Protein AF-A0A965AD24-F1 (afdb_monomer_lite)

Radius of gyration: 16.09 Å; chains: 1; bounding box: 27×26×57 Å

pLDDT: mean 87.92, std 7.26, range [56.5, 95.81]

Foldseek 3Di:
DKKKWKKWWFDPDADPVRGGDTDIDIDIDDDPDPVRSVVVVCVVCVPPPTDMDTDDIGDDPDDDDDDPVNDDPPDD

Structure (mmCIF, N/CA/C/O backbone):
data_AF-A0A965AD24-F1
#
_entry.id   AF-A0A965AD24-F1
#
loop_
_atom_site.group_PDB
_atom_site.id
_atom_site.type_symbol
_atom_site.label_atom_id
_atom_site.label_alt_id
_atom_site.label_comp_id
_atom_site.label_asym_id
_atom_site.label_entity_id
_atom_site.label_se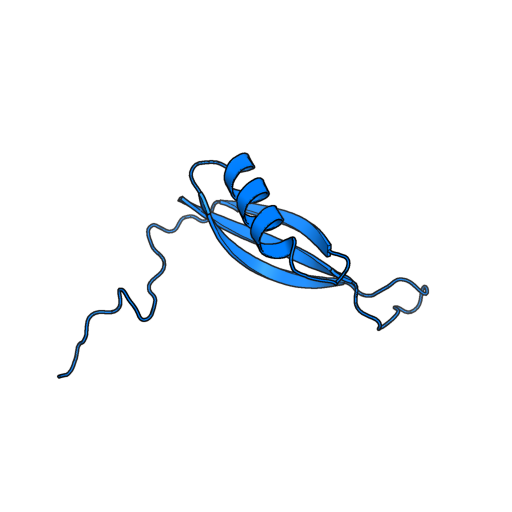q_id
_atom_site.pdbx_PDB_ins_code
_atom_site.Cartn_x
_atom_site.Cartn_y
_atom_site.Cartn_z
_atom_site.occupancy
_atom_site.B_iso_or_equiv
_atom_site.auth_seq_id
_atom_site.auth_comp_id
_atom_site.auth_asym_id
_atom_site.auth_atom_id
_atom_site.pdbx_PDB_model_num
ATOM 1 N N . MET A 1 1 ? -7.465 3.501 9.765 1.00 89.69 1 MET A N 1
ATOM 2 C CA . MET A 1 1 ? -7.981 2.338 8.990 1.00 89.69 1 MET A CA 1
ATOM 3 C C . MET A 1 1 ? -6.831 1.736 8.197 1.00 89.69 1 MET A C 1
ATOM 5 O O . MET A 1 1 ? -5.864 2.443 7.951 1.00 89.69 1 MET A O 1
ATOM 9 N N . HIS A 1 2 ? -6.916 0.472 7.777 1.00 93.12 2 HIS A N 1
ATOM 10 C CA . HIS A 1 2 ? -5.831 -0.177 7.034 1.00 93.12 2 HIS A CA 1
ATOM 11 C C . HIS A 1 2 ? -6.139 -0.256 5.538 1.00 93.12 2 HIS A C 1
ATOM 13 O O . HIS A 1 2 ? -7.214 -0.708 5.140 1.00 93.12 2 HIS A O 1
ATOM 19 N N . TYR A 1 3 ? -5.181 0.153 4.711 1.00 95.00 3 TYR A N 1
ATOM 20 C CA . TYR A 1 3 ? -5.251 0.088 3.256 1.00 95.00 3 TYR A CA 1
ATOM 21 C C . TYR A 1 3 ? -4.111 -0.765 2.710 1.00 95.00 3 TYR A C 1
ATOM 23 O O . TYR A 1 3 ? -2.954 -0.592 3.084 1.00 95.00 3 TYR A O 1
ATOM 31 N N . LEU A 1 4 ? -4.433 -1.666 1.788 1.00 95.56 4 LEU A N 1
ATOM 32 C CA . LEU A 1 4 ? -3.460 -2.410 1.006 1.00 95.56 4 LEU A CA 1
ATOM 33 C C . LEU A 1 4 ? -3.127 -1.612 -0.255 1.00 95.56 4 LEU A C 1
ATOM 35 O O . LEU A 1 4 ? -3.964 -1.475 -1.150 1.00 95.56 4 LEU A O 1
ATOM 39 N N . VAL A 1 5 ? -1.897 -1.121 -0.340 1.00 95.31 5 VAL A N 1
ATOM 40 C CA . VAL A 1 5 ? -1.366 -0.405 -1.501 1.00 95.31 5 VAL A CA 1
ATOM 41 C C . VAL A 1 5 ? -0.504 -1.359 -2.318 1.00 95.31 5 VAL A C 1
ATOM 43 O O . VAL A 1 5 ? 0.487 -1.894 -1.827 1.00 95.31 5 VAL A O 1
ATOM 46 N N . THR A 1 6 ? -0.868 -1.580 -3.577 1.00 95.81 6 THR A N 1
ATOM 47 C CA . THR A 1 6 ? -0.072 -2.359 -4.532 1.00 95.81 6 THR A CA 1
ATOM 48 C C . THR A 1 6 ? 0.708 -1.412 -5.429 1.00 95.81 6 THR A C 1
ATOM 50 O O . THR A 1 6 ? 0.115 -0.588 -6.123 1.00 95.81 6 THR A O 1
ATOM 53 N N . VAL A 1 7 ? 2.027 -1.559 -5.450 1.00 93.44 7 VAL A N 1
ATOM 54 C CA . VAL A 1 7 ? 2.947 -0.745 -6.249 1.00 93.44 7 VAL A CA 1
ATOM 55 C C . VAL A 1 7 ? 3.666 -1.646 -7.241 1.00 93.44 7 VAL A C 1
ATOM 57 O O . VAL A 1 7 ? 4.173 -2.703 -6.870 1.00 93.44 7 VAL A O 1
ATOM 60 N N . GLY A 1 8 ? 3.696 -1.243 -8.506 1.00 92.00 8 GLY A N 1
ATOM 61 C CA . GLY A 1 8 ? 4.529 -1.856 -9.532 1.00 92.00 8 GLY A CA 1
ATOM 62 C C . GLY A 1 8 ? 5.853 -1.121 -9.628 1.00 92.00 8 GLY A C 1
ATOM 63 O O . GLY A 1 8 ? 5.850 0.082 -9.860 1.00 92.00 8 GLY A O 1
ATOM 64 N N . TYR A 1 9 ? 6.956 -1.839 -9.462 1.00 90.69 9 TYR A N 1
ATOM 65 C CA . TYR A 1 9 ? 8.306 -1.351 -9.717 1.00 90.69 9 TYR A CA 1
ATOM 66 C C . TYR A 1 9 ? 8.799 -1.887 -11.050 1.00 90.69 9 TYR A C 1
ATOM 68 O O . TYR A 1 9 ? 8.671 -3.085 -11.311 1.00 90.69 9 TYR A O 1
ATOM 76 N N . GLU A 1 10 ? 9.372 -1.026 -11.879 1.00 88.44 10 GLU A N 1
ATOM 77 C CA . GLU A 1 10 ? 10.058 -1.475 -13.086 1.00 88.44 10 GLU A CA 1
ATOM 78 C C . GLU A 1 10 ? 11.312 -2.267 -12.713 1.00 88.44 10 GLU A C 1
ATOM 80 O O . GLU A 1 10 ? 12.028 -1.942 -11.763 1.00 88.44 10 GLU A O 1
ATOM 85 N N . THR A 1 11 ? 11.562 -3.339 -13.458 1.00 84.88 11 THR A N 1
ATOM 86 C CA . THR A 1 11 ? 12.770 -4.152 -13.328 1.00 84.88 11 THR A CA 1
ATOM 87 C C . THR A 1 11 ? 13.587 -4.074 -14.606 1.00 84.88 11 THR A C 1
ATOM 89 O O . THR A 1 11 ? 13.040 -3.883 -15.690 1.00 84.88 11 THR A O 1
ATOM 92 N N . GLU A 1 12 ? 14.895 -4.287 -14.486 1.00 79.62 12 GLU A N 1
ATOM 93 C CA . GLU A 1 12 ? 15.820 -4.327 -15.629 1.00 79.62 12 GLU A CA 1
ATOM 94 C C . GLU A 1 12 ? 15.549 -5.513 -16.573 1.00 79.62 12 GLU A C 1
ATOM 96 O O . GLU A 1 12 ? 15.996 -5.531 -17.718 1.00 79.62 12 GLU A O 1
ATOM 101 N N . ASN A 1 13 ? 14.782 -6.507 -16.113 1.00 80.00 13 ASN A N 1
ATOM 102 C CA . ASN A 1 13 ? 14.377 -7.640 -16.928 1.00 80.00 13 ASN A CA 1
ATOM 103 C C . ASN A 1 13 ? 13.261 -7.233 -17.890 1.00 80.00 13 ASN A C 1
ATOM 105 O O . ASN A 1 13 ? 12.140 -6.934 -17.470 1.00 80.00 13 ASN A O 1
ATOM 109 N N . LEU A 1 14 ? 13.549 -7.311 -19.185 1.00 83.75 14 LEU A N 1
ATOM 110 C CA . LEU A 1 14 ? 12.568 -7.067 -20.235 1.00 83.75 14 LEU A CA 1
ATOM 111 C C . LEU A 1 14 ? 11.697 -8.309 -20.481 1.00 83.75 14 LEU A C 1
ATOM 113 O O . LEU A 1 14 ? 12.124 -9.460 -20.340 1.00 83.75 14 LEU A O 1
ATOM 117 N N . ASP A 1 15 ? 10.434 -8.087 -20.823 1.00 80.50 15 ASP A N 1
ATOM 118 C CA . ASP A 1 15 ? 9.547 -9.123 -21.334 1.00 80.50 15 ASP A CA 1
ATOM 119 C C . ASP A 1 15 ? 9.848 -9.450 -22.812 1.00 80.50 15 ASP A C 1
ATOM 121 O O . ASP A 1 15 ? 10.737 -8.876 -23.439 1.00 80.50 15 ASP A O 1
ATOM 125 N N . ARG A 1 16 ? 9.108 -10.406 -23.390 1.00 81.81 16 ARG A N 1
ATOM 126 C CA . ARG A 1 16 ? 9.278 -10.796 -24.804 1.00 81.81 16 ARG A CA 1
ATOM 127 C C . ARG A 1 16 ? 8.984 -9.661 -25.794 1.00 81.81 16 ARG A C 1
ATOM 129 O O . ARG A 1 16 ? 9.388 -9.769 -26.946 1.00 81.81 16 ARG A O 1
ATOM 136 N N . ASN A 1 17 ? 8.301 -8.609 -25.351 1.00 83.88 17 ASN A N 1
ATOM 137 C CA . ASN A 1 17 ? 7.913 -7.454 -26.150 1.00 83.88 17 ASN A CA 1
ATOM 138 C C . ASN A 1 17 ? 8.846 -6.251 -25.910 1.00 83.88 17 ASN A C 1
ATOM 140 O O . ASN A 1 17 ? 8.585 -5.176 -26.441 1.00 83.88 17 ASN A O 1
ATOM 144 N N . GLY A 1 18 ? 9.921 -6.421 -25.127 1.00 78.75 18 GLY A N 1
ATOM 145 C CA . GLY A 1 18 ? 10.885 -5.366 -24.815 1.00 78.75 18 GLY A CA 1
ATOM 146 C C . GLY A 1 18 ? 10.434 -4.389 -23.727 1.00 78.75 18 GLY A C 1
ATOM 147 O O . GLY A 1 18 ? 11.109 -3.384 -23.524 1.00 78.75 18 G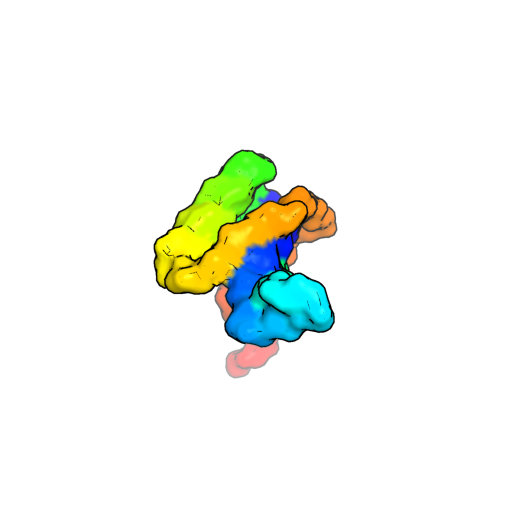LY A O 1
ATOM 148 N N . ASN A 1 19 ? 9.334 -4.657 -23.015 1.00 81.06 19 ASN A N 1
ATOM 149 C CA . ASN A 1 19 ? 8.883 -3.803 -21.915 1.00 81.06 19 ASN A CA 1
ATOM 150 C C . ASN A 1 19 ? 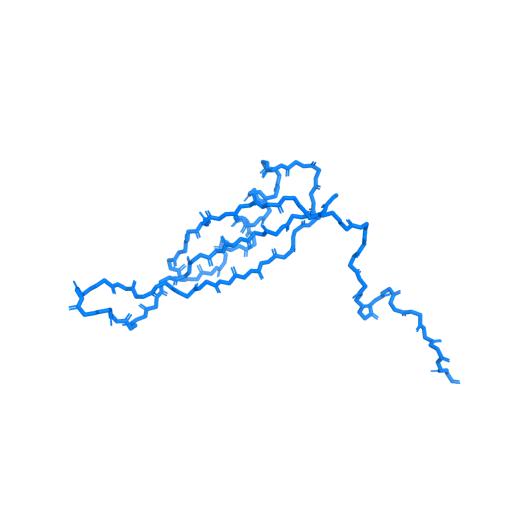9.529 -4.229 -20.588 1.00 81.06 19 ASN A C 1
ATOM 152 O O . ASN A 1 19 ? 9.642 -5.433 -20.331 1.00 81.06 19 ASN A O 1
ATOM 156 N N . PRO A 1 20 ? 9.887 -3.280 -19.705 1.00 80.75 20 PRO A N 1
ATOM 157 C CA . PRO A 1 20 ? 10.317 -3.592 -18.347 1.00 80.75 20 PRO A CA 1
ATOM 158 C C . PRO A 1 20 ? 9.258 -4.418 -17.618 1.00 80.75 20 PRO A C 1
ATOM 160 O O . PRO A 1 20 ? 8.085 -4.039 -17.544 1.00 80.75 20 PRO A O 1
ATOM 163 N N . ARG A 1 21 ? 9.648 -5.559 -17.045 1.00 84.50 21 ARG A N 1
ATOM 164 C CA . ARG A 1 21 ? 8.728 -6.333 -16.208 1.00 84.50 21 ARG A CA 1
ATOM 165 C C . ARG A 1 21 ? 8.433 -5.558 -14.934 1.00 84.50 21 ARG A C 1
ATOM 167 O O . ARG A 1 21 ? 9.349 -5.084 -14.265 1.00 84.50 21 ARG A O 1
ATOM 174 N N . LEU A 1 22 ? 7.157 -5.502 -14.563 1.00 86.44 22 LEU A N 1
ATOM 175 C CA . LEU A 1 22 ? 6.723 -4.901 -13.307 1.00 86.44 22 LEU A CA 1
ATOM 176 C C . LEU A 1 22 ? 6.779 -5.923 -12.167 1.00 86.44 22 LEU A C 1
ATOM 178 O O . LEU A 1 22 ? 6.050 -6.919 -12.168 1.00 86.44 22 LEU A O 1
ATOM 182 N N . GLN A 1 23 ? 7.593 -5.647 -11.154 1.00 89.56 23 GLN A N 1
ATOM 183 C CA . GLN A 1 23 ? 7.554 -6.342 -9.876 1.00 89.56 23 GLN A CA 1
ATOM 184 C C . GLN A 1 23 ? 6.500 -5.694 -8.977 1.00 89.56 23 GLN A C 1
ATOM 186 O O . GLN A 1 23 ? 6.607 -4.527 -8.607 1.00 89.56 23 GLN A O 1
ATOM 191 N N . LYS A 1 24 ? 5.470 -6.459 -8.607 1.00 92.44 24 LYS A N 1
ATOM 192 C CA . LYS A 1 24 ? 4.392 -5.972 -7.739 1.00 92.44 24 LYS A CA 1
ATOM 193 C C . LYS A 1 24 ? 4.757 -6.180 -6.272 1.00 92.44 24 LYS A C 1
ATOM 195 O O . LYS A 1 24 ? 4.895 -7.320 -5.832 1.00 92.44 24 LYS A O 1
ATOM 200 N N . LEU A 1 25 ? 4.854 -5.093 -5.517 1.00 93.31 25 LEU A N 1
ATOM 201 C CA . LEU A 1 25 ? 4.995 -5.093 -4.063 1.00 93.31 25 LEU A CA 1
ATOM 202 C C . LEU A 1 25 ? 3.703 -4.602 -3.413 1.00 93.31 25 LEU A C 1
ATOM 204 O O . LEU A 1 25 ? 2.965 -3.800 -3.987 1.00 93.31 25 LEU A O 1
ATOM 208 N N . LYS A 1 26 ? 3.413 -5.120 -2.221 1.00 94.81 26 LYS A N 1
ATOM 209 C CA . LYS A 1 26 ? 2.226 -4.765 -1.444 1.00 94.81 26 LYS A CA 1
ATOM 210 C C . LYS A 1 26 ? 2.660 -4.156 -0.120 1.00 94.81 26 LYS A C 1
ATOM 212 O O . LYS A 1 26 ? 3.480 -4.742 0.580 1.00 94.81 26 LYS A O 1
ATOM 217 N N . TYR A 1 27 ? 2.072 -3.021 0.217 1.00 93.31 27 TYR A N 1
ATOM 218 C CA . TYR A 1 27 ? 2.290 -2.305 1.466 1.00 93.31 27 TYR A CA 1
ATOM 219 C C . TYR A 1 27 ? 0.970 -2.183 2.207 1.00 93.31 27 TYR A C 1
ATOM 221 O O . TYR A 1 27 ? -0.074 -2.009 1.579 1.00 93.31 27 TYR A O 1
ATOM 229 N N . ILE A 1 28 ? 1.019 -2.259 3.533 1.00 93.56 28 ILE A N 1
ATOM 230 C CA . ILE A 1 28 ? -0.123 -1.899 4.367 1.00 93.56 28 ILE A CA 1
ATOM 231 C C . ILE A 1 28 ? 0.137 -0.494 4.894 1.00 93.56 28 ILE A C 1
ATOM 233 O O . ILE A 1 28 ? 1.205 -0.224 5.440 1.00 93.56 28 ILE A O 1
ATOM 237 N N . VAL A 1 29 ? -0.824 0.396 4.681 1.00 93.31 29 VAL A N 1
ATOM 238 C CA . VAL A 1 29 ? -0.768 1.795 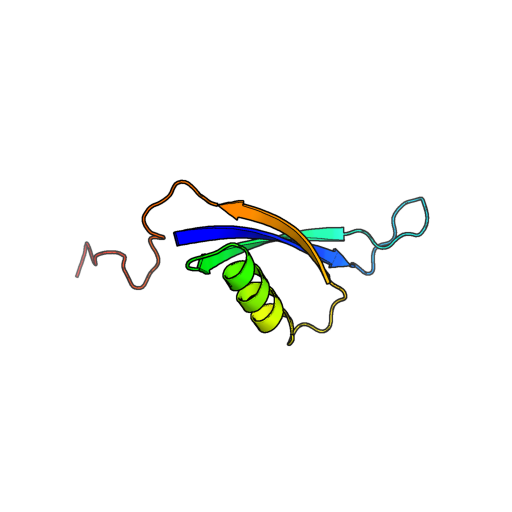5.097 1.00 93.31 29 VAL A CA 1
ATOM 239 C C . VAL A 1 29 ? -1.919 2.059 6.051 1.00 93.31 29 VAL A C 1
ATOM 241 O O . VAL A 1 29 ? -3.069 1.732 5.753 1.00 93.31 29 VAL A O 1
ATOM 244 N N . GLU A 1 30 ? -1.600 2.647 7.196 1.00 92.50 30 GLU A N 1
ATOM 245 C CA . GLU A 1 30 ? -2.599 3.194 8.101 1.00 92.50 30 GLU A CA 1
ATOM 246 C C . GLU A 1 30 ? -2.950 4.618 7.656 1.00 92.50 30 GLU A C 1
ATOM 248 O O . GLU A 1 30 ? -2.065 5.457 7.504 1.00 92.50 30 GLU A O 1
ATOM 253 N N . ALA A 1 31 ? -4.232 4.854 7.381 1.00 93.50 31 ALA A N 1
ATOM 254 C CA . ALA A 1 31 ? -4.759 6.146 6.948 1.00 93.50 31 ALA A CA 1
ATOM 255 C C . ALA A 1 31 ? -6.254 6.273 7.291 1.00 93.50 31 ALA A C 1
ATOM 257 O O . ALA A 1 31 ? -6.940 5.275 7.562 1.00 93.50 31 ALA A O 1
ATOM 258 N N . GLU A 1 32 ? -6.777 7.491 7.259 1.00 92.69 32 GLU A N 1
ATOM 259 C CA . GLU A 1 32 ? -8.194 7.819 7.405 1.00 92.69 32 GLU A CA 1
ATOM 260 C C . GLU A 1 32 ? -8.933 7.712 6.064 1.00 92.69 32 GLU A C 1
ATOM 262 O O . GLU A 1 32 ? -10.055 7.202 6.018 1.00 92.69 32 GLU A O 1
ATOM 267 N N . SER A 1 33 ? -8.283 8.076 4.953 1.00 94.56 33 SER A N 1
ATOM 268 C CA . SER A 1 33 ? -8.872 8.049 3.607 1.00 94.56 33 SER A CA 1
ATOM 269 C C . SER A 1 33 ? -7.964 7.419 2.540 1.00 94.56 33 SER A C 1
ATOM 271 O O . SER A 1 33 ? -6.784 7.139 2.768 1.00 94.56 33 SER A O 1
ATOM 273 N N . VAL A 1 34 ? -8.523 7.186 1.347 1.00 93.12 34 VAL A N 1
ATOM 274 C CA . VAL A 1 34 ? -7.771 6.683 0.182 1.00 93.12 34 VAL A CA 1
ATOM 275 C C . VAL A 1 34 ? -6.755 7.724 -0.300 1.00 93.12 34 VAL A C 1
ATOM 277 O O . VAL A 1 34 ? -5.639 7.375 -0.690 1.00 93.12 34 VAL A O 1
ATOM 280 N N . GLU A 1 35 ? -7.112 9.006 -0.244 1.00 93.69 35 GLU A N 1
ATOM 281 C CA . GLU A 1 35 ? -6.247 10.130 -0.608 1.00 93.69 35 GLU A CA 1
ATOM 282 C C . GLU A 1 35 ? -5.035 10.196 0.321 1.00 93.69 35 GLU A C 1
ATOM 284 O O . GLU A 1 35 ? -3.898 10.275 -0.146 1.00 93.69 35 GLU A O 1
ATOM 289 N N . GLU A 1 36 ? -5.255 10.083 1.631 1.00 94.50 36 GLU A N 1
ATOM 290 C CA . GLU A 1 36 ? -4.166 10.054 2.601 1.00 94.50 36 GLU A CA 1
ATOM 291 C C . GLU A 1 36 ? -3.269 8.828 2.391 1.00 94.50 36 GLU A C 1
ATOM 293 O O . GLU A 1 36 ? -2.049 8.978 2.301 1.00 94.50 36 GLU A O 1
ATOM 298 N N . ALA A 1 37 ? -3.846 7.635 2.202 1.00 94.44 37 ALA A N 1
ATOM 299 C CA . ALA A 1 37 ? -3.073 6.430 1.896 1.00 94.44 37 ALA A CA 1
ATOM 300 C C . ALA A 1 37 ? -2.199 6.609 0.641 1.00 94.44 37 ALA A C 1
ATOM 302 O O . ALA A 1 37 ? -1.049 6.162 0.607 1.00 94.44 37 ALA A O 1
ATOM 303 N N . THR A 1 38 ? -2.712 7.315 -0.373 1.00 93.19 38 THR A N 1
ATOM 304 C CA . THR A 1 38 ? -1.978 7.648 -1.603 1.00 93.19 38 THR A CA 1
ATOM 305 C C . THR A 1 38 ? -0.801 8.578 -1.321 1.00 93.19 38 THR A C 1
ATOM 307 O O . THR A 1 38 ? 0.308 8.341 -1.809 1.00 93.19 38 THR A O 1
ATOM 310 N N . ILE A 1 39 ? -1.013 9.623 -0.518 1.00 94.38 39 ILE A N 1
ATOM 311 C CA . ILE A 1 39 ? 0.030 10.585 -0.144 1.00 94.38 39 ILE A CA 1
ATOM 312 C C . ILE A 1 39 ? 1.114 9.894 0.684 1.00 94.38 39 ILE A C 1
ATOM 314 O O . ILE A 1 39 ? 2.297 10.044 0.380 1.00 94.38 39 ILE A O 1
ATOM 318 N N . VAL A 1 40 ? 0.732 9.107 1.692 1.00 94.75 40 VAL A N 1
ATOM 319 C CA . VAL A 1 40 ? 1.665 8.380 2.564 1.00 94.75 40 VAL A CA 1
ATOM 320 C C . VAL A 1 40 ? 2.491 7.383 1.752 1.00 94.75 40 VAL A C 1
ATOM 322 O O . VAL A 1 40 ? 3.721 7.411 1.820 1.00 94.75 40 VAL A O 1
ATOM 325 N N . ALA A 1 41 ? 1.852 6.568 0.908 1.00 93.31 41 ALA A N 1
ATOM 326 C CA . ALA A 1 41 ? 2.556 5.627 0.040 1.00 93.31 41 ALA A CA 1
ATOM 327 C C . ALA A 1 41 ? 3.467 6.320 -0.984 1.00 93.31 41 ALA A C 1
ATOM 329 O O . ALA A 1 41 ? 4.500 5.768 -1.359 1.00 93.31 41 ALA A O 1
ATOM 330 N N . SER A 1 42 ? 3.104 7.513 -1.459 1.00 91.06 42 SER A N 1
ATOM 331 C CA . SER A 1 42 ? 3.939 8.289 -2.384 1.00 91.06 42 SER A CA 1
ATOM 332 C C . SER A 1 42 ? 5.143 8.904 -1.676 1.00 91.06 42 SER A C 1
ATOM 334 O O . SER A 1 42 ? 6.257 8.795 -2.179 1.00 91.06 42 SER A O 1
ATOM 336 N N . LYS A 1 43 ? 4.956 9.467 -0.476 1.00 93.06 43 LYS A N 1
ATOM 337 C CA . LYS A 1 43 ? 6.047 9.998 0.355 1.00 93.06 43 LYS A CA 1
ATOM 338 C C . LYS A 1 43 ? 7.034 8.910 0.765 1.00 93.06 43 LYS A C 1
ATOM 340 O O . LYS A 1 43 ? 8.235 9.120 0.653 1.00 93.06 43 LYS A O 1
ATOM 345 N N . TYR A 1 44 ? 6.541 7.744 1.184 1.00 91.38 44 TYR A N 1
ATOM 346 C CA . TYR A 1 44 ? 7.389 6.606 1.548 1.00 91.38 44 TYR A CA 1
ATOM 347 C C . TYR A 1 44 ? 8.299 6.172 0.390 1.00 91.38 44 TYR A C 1
ATOM 349 O O . TYR A 1 44 ? 9.469 5.864 0.597 1.00 91.38 44 TYR A O 1
ATOM 357 N N . ARG A 1 45 ? 7.780 6.197 -0.842 1.00 90.19 45 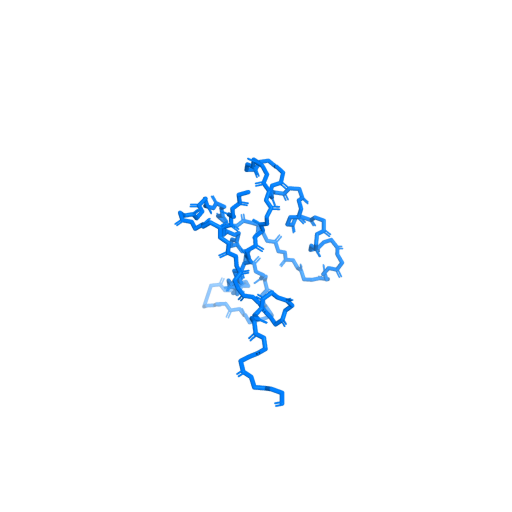ARG A N 1
ATOM 358 C CA . ARG A 1 45 ? 8.525 5.803 -2.047 1.00 90.19 45 ARG A CA 1
ATOM 359 C C . ARG A 1 45 ? 9.345 6.921 -2.679 1.00 90.19 45 ARG A C 1
ATOM 361 O O . ARG A 1 45 ? 10.109 6.633 -3.588 1.00 90.19 45 ARG A O 1
ATOM 368 N N . ALA A 1 46 ? 9.225 8.166 -2.221 1.00 88.31 46 ALA A N 1
ATOM 369 C CA . ALA A 1 46 ? 9.958 9.293 -2.800 1.00 88.31 46 ALA A CA 1
ATOM 370 C C . ALA A 1 46 ? 11.489 9.151 -2.676 1.00 88.31 46 ALA A C 1
ATOM 372 O O . ALA A 1 46 ? 12.221 9.797 -3.416 1.00 88.31 46 ALA A O 1
ATOM 373 N N . GLY A 1 47 ? 11.969 8.308 -1.754 1.00 84.50 47 GLY A N 1
ATOM 374 C CA . GLY A 1 47 ? 13.387 7.966 -1.615 1.00 84.50 47 GLY A CA 1
ATOM 375 C C . GLY A 1 47 ? 13.845 6.753 -2.435 1.00 84.50 47 GLY A C 1
ATOM 376 O O . GLY A 1 47 ? 15.016 6.393 -2.360 1.00 84.50 47 GLY A O 1
ATOM 377 N N . ASP A 1 48 ? 12.954 6.093 -3.178 1.00 85.25 48 ASP A N 1
ATOM 378 C CA . ASP A 1 48 ? 13.297 4.940 -4.013 1.00 85.25 48 ASP A CA 1
ATOM 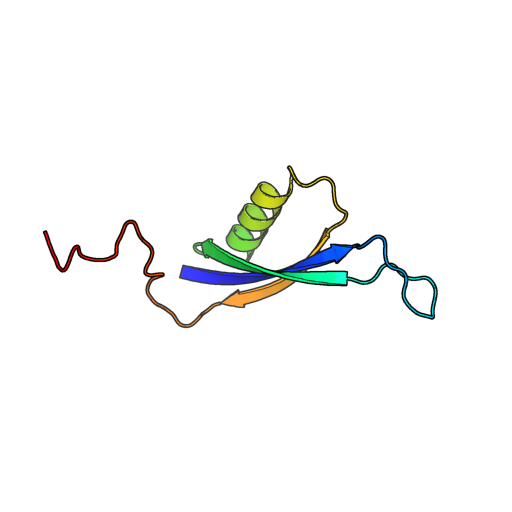379 C C . ASP A 1 48 ? 13.720 5.413 -5.411 1.00 85.25 48 ASP A C 1
ATOM 381 O O . ASP A 1 48 ? 13.009 6.173 -6.064 1.00 85.25 48 ASP A O 1
ATOM 385 N N . ILE A 1 49 ? 14.886 4.960 -5.873 1.00 83.81 49 ILE A N 1
ATOM 386 C CA . ILE A 1 49 ? 15.446 5.328 -7.183 1.00 83.81 49 ILE A CA 1
ATOM 387 C C . ILE A 1 49 ? 14.755 4.617 -8.353 1.00 83.81 49 ILE A C 1
ATOM 389 O O . ILE A 1 49 ? 14.954 4.989 -9.509 1.00 83.81 49 ILE A O 1
ATOM 393 N N . ARG A 1 50 ? 13.976 3.564 -8.080 1.00 85.31 50 ARG A N 1
ATOM 394 C CA . ARG A 1 50 ? 13.306 2.768 -9.112 1.00 85.31 50 ARG A CA 1
ATOM 395 C C . ARG A 1 50 ? 12.042 3.470 -9.600 1.00 85.31 50 ARG A C 1
ATOM 397 O O . ARG A 1 50 ? 11.228 3.927 -8.793 1.00 85.31 50 ARG A O 1
ATOM 404 N N . SER A 1 51 ? 11.824 3.459 -10.918 1.00 85.31 51 SER A N 1
ATOM 405 C CA . SER A 1 51 ? 10.535 3.853 -11.499 1.00 85.31 51 SER A CA 1
ATOM 406 C C . SER A 1 51 ? 9.427 2.988 -10.899 1.00 85.31 51 SER A C 1
ATOM 408 O O . SER A 1 51 ? 9.545 1.758 -10.817 1.00 85.31 51 SER A O 1
ATOM 410 N N . SER A 1 52 ? 8.372 3.633 -10.403 1.00 87.12 52 SER A N 1
ATOM 411 C CA . SER A 1 52 ? 7.283 2.935 -9.734 1.00 87.12 52 SER A CA 1
ATOM 412 C C . SER A 1 52 ? 5.933 3.611 -9.917 1.00 87.12 52 SER A C 1
ATOM 414 O O . SER A 1 52 ? 5.812 4.836 -9.925 1.00 87.12 52 SER A O 1
ATOM 416 N N . GLN A 1 53 ? 4.888 2.793 -9.993 1.00 88.62 53 GLN A N 1
ATOM 417 C CA . GLN A 1 53 ? 3.509 3.233 -10.162 1.00 88.62 53 GLN A CA 1
ATOM 418 C C . GLN A 1 53 ? 2.602 2.581 -9.117 1.00 88.62 53 GLN A C 1
ATOM 420 O O . GLN A 1 53 ? 2.703 1.385 -8.842 1.00 88.62 53 GLN A O 1
ATOM 425 N N . SER A 1 54 ? 1.678 3.359 -8.547 1.00 88.50 54 SER A N 1
ATOM 426 C CA . SER A 1 54 ? 0.603 2.797 -7.719 1.00 88.50 54 SER A CA 1
ATOM 427 C C . SER A 1 54 ? -0.425 2.116 -8.621 1.00 88.50 54 SER A C 1
ATOM 429 O O . SER A 1 54 ? -1.009 2.761 -9.484 1.00 88.50 54 SER A O 1
ATOM 431 N N . ILE A 1 55 ? -0.624 0.811 -8.433 1.00 91.50 55 ILE A N 1
ATOM 432 C CA . ILE A 1 55 ? -1.523 -0.022 -9.247 1.00 91.50 55 ILE A CA 1
ATOM 433 C C . ILE A 1 55 ? -2.919 -0.079 -8.626 1.00 91.50 55 ILE A C 1
ATOM 435 O O . ILE A 1 55 ? -3.916 -0.015 -9.337 1.00 91.50 55 ILE A O 1
ATOM 439 N N . ALA A 1 56 ? -2.997 -0.256 -7.307 1.00 93.81 56 ALA A N 1
ATOM 440 C CA . ALA A 1 56 ? -4.266 -0.417 -6.607 1.00 93.81 56 ALA A CA 1
ATOM 441 C C . ALA A 1 56 ? -4.150 0.018 -5.147 1.00 93.81 56 ALA A C 1
ATOM 443 O O . ALA A 1 56 ? -3.119 -0.208 -4.513 1.00 93.81 56 ALA A O 1
ATOM 444 N N . ILE A 1 57 ? -5.232 0.579 -4.611 1.00 94.88 57 ILE A N 1
ATOM 445 C CA . ILE A 1 57 ? -5.385 0.907 -3.193 1.00 94.88 57 ILE A CA 1
ATOM 446 C C . ILE A 1 57 ? -6.735 0.352 -2.749 1.00 94.88 57 ILE A C 1
ATOM 448 O O . ILE A 1 57 ? -7.765 0.702 -3.320 1.00 94.88 57 ILE A O 1
ATOM 452 N N . VAL A 1 58 ? -6.729 -0.546 -1.765 1.00 95.25 58 VAL A N 1
ATOM 453 C CA . VAL A 1 58 ? -7.937 -1.245 -1.304 1.00 95.25 58 VAL A CA 1
ATOM 454 C C . VAL A 1 58 ? -8.025 -1.174 0.212 1.00 95.25 58 VAL A C 1
ATOM 456 O O . VAL A 1 58 ? -7.069 -1.512 0.905 1.00 95.25 58 VAL A O 1
ATOM 459 N N . LYS A 1 59 ? -9.181 -0.765 0.741 1.00 94.25 59 LYS A N 1
ATOM 460 C CA . LYS A 1 59 ? -9.446 -0.795 2.183 1.00 94.25 59 LYS A CA 1
ATOM 461 C C . LYS A 1 59 ? -9.526 -2.241 2.674 1.00 94.25 59 LYS A C 1
ATOM 463 O O . LYS A 1 59 ? -10.260 -3.049 2.109 1.00 94.25 59 LYS A O 1
ATOM 468 N N . MET A 1 60 ? -8.793 -2.560 3.733 1.00 93.69 60 MET A N 1
ATOM 469 C CA . MET A 1 60 ? -8.799 -3.882 4.352 1.00 93.69 60 MET A CA 1
ATOM 470 C C . MET A 1 60 ? -9.836 -3.941 5.485 1.00 93.69 60 MET A C 1
ATOM 472 O O . MET A 1 60 ? -9.893 -3.016 6.300 1.00 93.69 60 MET A O 1
ATOM 476 N N . PRO A 1 61 ? -10.634 -5.021 5.588 1.00 91.25 61 PRO A N 1
ATOM 477 C CA . PRO A 1 61 ? -11.565 -5.227 6.695 1.00 91.25 61 PRO A CA 1
ATOM 478 C C . PRO A 1 61 ? -10.831 -5.795 7.925 1.00 91.25 61 PRO A C 1
ATOM 480 O O . PRO A 1 61 ? -11.115 -6.905 8.362 1.00 91.25 61 PRO A O 1
ATOM 483 N N . ILE A 1 62 ? -9.838 -5.065 8.445 1.00 88.19 62 ILE A N 1
ATOM 484 C CA . ILE A 1 62 ? -9.054 -5.458 9.627 1.00 88.19 62 ILE A CA 1
ATOM 485 C C . ILE A 1 62 ? -8.936 -4.292 10.612 1.00 88.19 62 ILE A C 1
ATOM 487 O O . ILE A 1 62 ? -8.775 -3.136 10.207 1.00 88.19 62 ILE A O 1
ATOM 491 N N . GLU A 1 63 ? -8.993 -4.601 11.905 1.00 83.31 63 GLU A N 1
ATOM 492 C CA . GLU A 1 63 ? -8.950 -3.595 12.971 1.00 83.31 63 GLU A CA 1
ATOM 493 C C . GLU A 1 63 ? -7.523 -3.144 13.296 1.00 83.31 63 GLU A C 1
ATOM 495 O O . GLU A 1 63 ? -7.287 -1.949 13.447 1.00 83.31 63 GLU A O 1
ATOM 500 N N . CYS A 1 64 ? -6.565 -4.074 13.356 1.00 84.44 64 CYS A N 1
ATOM 501 C CA . CYS A 1 64 ? -5.191 -3.812 13.787 1.00 84.44 64 CYS A CA 1
ATOM 502 C C . CYS A 1 64 ? -4.188 -4.745 13.086 1.00 84.44 64 CYS A C 1
ATOM 504 O O . CYS A 1 64 ? -4.524 -5.878 12.732 1.00 84.44 64 CYS A O 1
ATOM 506 N N . ILE A 1 65 ? -2.950 -4.276 12.909 1.00 86.06 65 ILE A N 1
ATOM 507 C CA . ILE A 1 65 ? -1.801 -5.101 12.518 1.00 86.06 65 ILE A CA 1
ATOM 508 C C . ILE A 1 65 ? -1.043 -5.489 13.787 1.00 86.06 65 ILE A C 1
ATOM 510 O O . ILE A 1 65 ? -0.543 -4.618 14.495 1.00 86.06 65 ILE A O 1
ATOM 514 N N . ILE A 1 66 ? -0.921 -6.790 14.053 1.00 86.94 66 ILE A N 1
ATOM 515 C CA . ILE A 1 66 ? -0.103 -7.296 15.161 1.00 86.94 66 ILE A CA 1
ATOM 516 C C . ILE A 1 66 ? 1.352 -7.402 14.682 1.00 86.94 66 ILE A C 1
ATOM 518 O O . ILE A 1 66 ? 1.656 -8.136 13.741 1.00 86.94 66 ILE A O 1
ATOM 522 N N . ASP A 1 67 ? 2.246 -6.652 15.315 1.00 85.38 67 ASP A N 1
ATOM 523 C CA . ASP A 1 67 ? 3.678 -6.587 15.059 1.00 85.38 67 ASP A CA 1
ATOM 524 C C . ASP A 1 67 ? 4.488 -6.892 16.332 1.00 85.38 67 ASP A C 1
ATOM 526 O O . ASP A 1 67 ? 3.954 -7.116 17.418 1.00 85.38 67 ASP A O 1
ATOM 530 N N . LYS A 1 68 ? 5.820 -6.890 16.225 1.00 85.38 68 LYS A N 1
ATOM 531 C CA . LYS A 1 68 ? 6.698 -7.159 17.378 1.00 85.38 68 LYS A CA 1
ATOM 532 C C . LYS A 1 68 ? 6.572 -6.132 18.514 1.00 85.38 68 LYS A C 1
ATOM 534 O O . LYS A 1 68 ? 7.043 -6.418 19.606 1.00 85.38 68 LYS A O 1
ATOM 539 N N . LYS A 1 69 ? 6.011 -4.943 18.268 1.00 84.00 69 LYS A N 1
ATOM 540 C CA . LYS A 1 69 ? 5.874 -3.872 19.267 1.00 84.00 69 LYS A CA 1
ATOM 541 C C . LYS A 1 69 ? 4.580 -3.990 20.067 1.00 84.00 69 LYS A C 1
ATOM 543 O O . LYS A 1 69 ? 4.555 -3.543 21.208 1.00 84.00 69 LYS A O 1
ATOM 548 N N . ASN A 1 70 ? 3.527 -4.565 19.487 1.00 82.81 70 ASN A N 1
ATOM 549 C CA . ASN A 1 70 ? 2.235 -4.761 20.149 1.00 82.81 70 ASN A CA 1
ATOM 550 C C . ASN A 1 70 ? 1.908 -6.237 20.456 1.00 82.81 70 ASN A C 1
ATOM 552 O O . ASN A 1 70 ? 0.863 -6.517 21.041 1.00 82.81 70 ASN A O 1
ATOM 556 N N . THR A 1 71 ? 2.796 -7.175 20.104 1.00 83.00 71 THR A N 1
ATOM 557 C CA . THR A 1 71 ? 2.696 -8.576 20.535 1.00 83.00 71 THR A CA 1
ATOM 558 C C . THR A 1 71 ? 2.928 -8.665 22.050 1.00 83.00 71 THR A C 1
ATOM 560 O O . THR A 1 71 ? 3.981 -8.225 22.518 1.00 83.00 71 THR A O 1
ATOM 563 N N . PRO A 1 72 ? 2.000 -9.248 22.832 1.00 79.62 72 PRO A N 1
ATOM 564 C CA . PRO A 1 72 ? 2.212 -9.463 24.260 1.00 79.62 72 PRO A CA 1
ATOM 565 C C . PRO A 1 72 ? 3.407 -10.395 24.506 1.00 79.62 72 PRO A C 1
ATOM 567 O O . PRO A 1 72 ? 3.546 -11.429 23.851 1.00 79.62 72 PRO A O 1
ATOM 570 N N . GLU A 1 73 ? 4.270 -10.055 25.463 1.00 77.56 73 GLU A N 1
ATOM 571 C CA . GLU A 1 73 ? 5.359 -10.938 25.892 1.00 77.56 73 GLU A CA 1
ATOM 572 C C . GLU A 1 73 ? 4.767 -12.095 26.705 1.00 77.56 73 GLU A C 1
ATOM 574 O O . GLU A 1 73 ? 4.534 -11.982 27.906 1.00 77.56 73 GLU A O 1
ATOM 579 N N . TYR A 1 74 ? 4.477 -13.211 26.034 1.00 71.31 74 TYR A N 1
ATOM 580 C CA . TYR A 1 74 ? 3.879 -14.387 26.675 1.00 71.31 74 TYR A CA 1
ATOM 581 C C . TYR A 1 74 ? 4.852 -15.154 27.585 1.00 71.31 74 TYR A C 1
ATOM 583 O O . TYR A 1 74 ? 4.404 -15.964 28.392 1.00 71.31 74 TYR A O 1
ATOM 591 N N . TYR A 1 75 ? 6.160 -14.891 27.491 1.00 60.75 75 TYR A N 1
ATOM 592 C CA . TYR A 1 75 ? 7.188 -15.551 28.297 1.00 60.75 75 TYR A CA 1
ATOM 593 C C . TYR A 1 75 ? 8.318 -14.562 28.627 1.00 60.75 75 TYR A C 1
ATOM 595 O O . TYR A 1 75 ? 9.044 -14.141 27.725 1.00 60.75 75 TYR A O 1
ATOM 603 N N . LYS A 1 76 ? 8.445 -14.194 29.908 1.00 56.50 76 LYS A N 1
ATOM 604 C CA . LYS A 1 76 ? 9.640 -13.579 30.509 1.00 56.50 76 LYS A CA 1
ATOM 605 C C . LYS A 1 76 ? 10.299 -14.568 31.451 1.00 56.50 76 LYS A C 1
ATOM 607 O O . LYS A 1 76 ? 9.536 -15.270 32.152 1.00 56.50 76 LYS A O 1
#

Sequence (76 aa):
MHYLVTVGYETENLDRNGNPRLQKLKYIVEAESVEEATIVASKYRAGDIRSSQSIAIVKMPIECIIDKKNTPEYYK

Secondary structure (DSSP, 8-state):
-EEEEEEEEEEEEE-TTSPEEEEEEEEEEE-SSHHHHHHHHHHHHTT--S-EEEEEEEE-S-S----TTTS-----